Protein AF-A0A9E3Q8F7-F1 (afdb_monomer_lite)

Sequence (164 aa):
MNNEEDLEINLEPVEIHPEMYSSNLFGEAQPTGKHSVSEELLTPSVGEVGAPFNIWAFTDAIGARKKRDAWVLYHKALASGMAAEEVFYKFVWQVKTMLIASKTHSAEEAEMKSYPYSKAKGFLKNFKATELEKLSEALVIGYHKARRGHGEVETLVEKMLLKL

Foldseek 3Di:
DDDDPPPPPPDDPPDDDPVPDPDDPPRDDDDDDDDDDDDPDPDPCPDPPDDQQDLVQLLLCVLQLVLVSNLVSLVVCVVSVDDLVVSLVSNLVSLVLLLLLVVDDACVRSVHDRPSSVSSVVSCVVDDNVGSVVLNVLSVVLVVCCVVVVDHSNVSSNVSSNVD

Structure (mmCIF, N/CA/C/O backbone):
data_AF-A0A9E3Q8F7-F1
#
_entry.id   AF-A0A9E3Q8F7-F1
#
loop_
_atom_site.group_PDB
_atom_site.id
_atom_site.type_symbol
_atom_site.label_atom_id
_atom_site.label_alt_id
_atom_site.label_comp_id
_atom_site.label_asym_id
_atom_site.label_entity_id
_atom_site.label_seq_id
_atom_site.pdbx_PDB_ins_code
_atom_site.Cartn_x
_atom_site.Cartn_y
_atom_site.Cartn_z
_atom_site.occupancy
_atom_site.B_iso_or_equiv
_atom_site.auth_seq_id
_atom_site.auth_comp_id
_atom_site.auth_asym_id
_atom_site.auth_atom_id
_atom_site.pdbx_PDB_model_num
ATOM 1 N N . MET A 1 1 ? -72.661 18.229 -13.832 1.00 37.06 1 MET A N 1
ATOM 2 C CA . MET A 1 1 ? -72.575 19.350 -14.786 1.00 37.06 1 MET A CA 1
ATOM 3 C C . MET A 1 1 ? -71.171 19.885 -14.692 1.00 37.06 1 MET A C 1
ATOM 5 O O . MET A 1 1 ? -70.737 20.257 -13.613 1.00 37.06 1 MET A O 1
ATOM 9 N N . ASN A 1 2 ? -70.489 19.724 -15.815 1.00 32.66 2 ASN A N 1
ATOM 10 C CA . ASN A 1 2 ? -69.097 20.011 -16.109 1.00 32.66 2 ASN A CA 1
ATOM 11 C C . ASN A 1 2 ? -68.702 21.438 -15.705 1.00 32.66 2 ASN A C 1
ATOM 13 O O . ASN A 1 2 ? -69.508 22.356 -15.851 1.00 32.66 2 ASN A O 1
ATOM 17 N N . ASN A 1 3 ? -67.463 21.635 -15.274 1.00 39.38 3 ASN A N 1
ATOM 18 C CA . ASN A 1 3 ? -66.443 22.142 -16.190 1.00 39.38 3 ASN A CA 1
ATOM 19 C C . ASN A 1 3 ? -65.101 22.189 -15.464 1.00 39.38 3 ASN A C 1
ATOM 21 O O . ASN A 1 3 ? -64.913 22.933 -14.505 1.00 39.38 3 ASN A O 1
ATOM 25 N N . GLU A 1 4 ? -64.205 21.333 -15.941 1.00 39.62 4 GLU A N 1
ATOM 26 C CA . GLU A 1 4 ? -62.765 21.499 -15.842 1.00 39.62 4 GLU A CA 1
ATOM 27 C C . GLU A 1 4 ? -62.431 22.829 -16.540 1.00 39.62 4 GLU A C 1
ATOM 29 O O . GLU A 1 4 ? -62.795 23.041 -17.696 1.00 39.62 4 GLU A O 1
ATOM 34 N N . GLU A 1 5 ? -61.852 23.776 -15.802 1.00 47.31 5 GLU A N 1
ATOM 35 C CA . GLU A 1 5 ? -61.304 25.003 -16.379 1.00 47.31 5 GLU A CA 1
ATOM 36 C C . GLU A 1 5 ? -59.971 24.658 -17.044 1.00 47.31 5 GLU A C 1
ATOM 38 O O . GLU A 1 5 ? -58.913 24.636 -16.409 1.00 47.31 5 GLU A O 1
ATOM 43 N N . ASP A 1 6 ? -60.051 24.366 -18.339 1.00 43.12 6 ASP A N 1
ATOM 44 C CA . ASP A 1 6 ? -58.916 24.347 -19.249 1.00 43.12 6 ASP A CA 1
ATOM 45 C C . ASP A 1 6 ? -58.338 25.767 -19.360 1.00 43.12 6 ASP A C 1
ATOM 47 O O . ASP A 1 6 ? -58.872 26.645 -20.039 1.00 43.12 6 ASP A O 1
ATOM 51 N N . LEU A 1 7 ? -57.222 26.000 -18.668 1.00 41.84 7 LEU A N 1
ATOM 52 C CA . LEU A 1 7 ? -56.341 27.137 -18.916 1.00 41.84 7 LEU A CA 1
ATOM 53 C C . LEU A 1 7 ? -55.669 26.936 -20.281 1.00 41.84 7 LEU A C 1
ATOM 55 O O . LEU A 1 7 ? -54.673 26.220 -20.397 1.00 41.84 7 LEU A O 1
ATOM 59 N N . GLU A 1 8 ? -56.217 27.581 -21.311 1.00 41.00 8 GLU A N 1
ATOM 60 C CA . GLU A 1 8 ? -55.572 27.759 -22.614 1.00 41.00 8 GLU A CA 1
ATOM 61 C C . GLU A 1 8 ? -54.224 28.473 -22.429 1.00 41.00 8 GLU A C 1
ATOM 63 O O . GLU A 1 8 ? -54.141 29.691 -22.258 1.00 41.00 8 GLU A O 1
ATOM 68 N N . ILE A 1 9 ? -53.134 27.704 -22.459 1.00 43.41 9 ILE A N 1
ATOM 69 C CA . ILE A 1 9 ? -51.789 28.259 -22.580 1.00 43.41 9 ILE A CA 1
ATOM 70 C C . ILE A 1 9 ? -51.621 28.675 -24.040 1.00 43.41 9 ILE A C 1
ATOM 72 O O . ILE A 1 9 ? -51.468 27.843 -24.932 1.00 43.41 9 ILE A O 1
ATOM 76 N N . ASN A 1 10 ? -51.672 29.983 -24.262 1.00 40.19 10 ASN A N 1
ATOM 77 C CA . ASN A 1 10 ? -51.378 30.630 -25.530 1.00 40.19 10 ASN A CA 1
ATOM 78 C C . ASN A 1 10 ? -49.908 30.355 -25.902 1.00 40.19 10 ASN A C 1
ATOM 80 O O . ASN A 1 10 ? -48.993 30.988 -25.375 1.00 40.19 10 ASN A O 1
ATOM 84 N N . LEU A 1 11 ? -49.669 29.346 -26.743 1.00 44.25 11 LEU A N 1
ATOM 85 C CA . LEU A 1 11 ? -48.341 29.030 -27.261 1.00 44.25 11 LEU A CA 1
ATOM 86 C C . LEU A 1 11 ? -48.024 30.004 -28.396 1.00 44.25 11 LEU A C 1
ATOM 88 O O . LEU A 1 11 ? -48.417 29.787 -29.541 1.00 44.25 11 LEU A O 1
ATOM 92 N N . GLU A 1 12 ? -47.297 31.075 -28.086 1.00 45.34 12 GLU A N 1
ATOM 93 C CA . GLU A 1 12 ? -46.583 31.809 -29.129 1.00 45.34 12 GLU A CA 1
ATOM 94 C C . GLU A 1 12 ? -45.629 30.838 -29.855 1.00 45.34 12 GLU A C 1
ATOM 96 O O . GLU A 1 12 ? -44.995 29.996 -29.204 1.00 45.34 12 GLU A O 1
ATOM 101 N N . PRO A 1 13 ? -45.531 30.889 -31.195 1.00 41.41 13 PRO A N 1
ATOM 102 C CA . PRO A 1 13 ? -44.648 29.998 -31.928 1.00 41.41 13 PRO A CA 1
ATOM 103 C C . PRO A 1 13 ? -43.201 30.319 -31.551 1.00 41.41 13 PRO A C 1
ATOM 105 O O . PRO A 1 13 ? -42.697 31.404 -31.825 1.00 41.41 13 PRO A O 1
ATOM 108 N N . VAL A 1 14 ? -42.529 29.364 -30.908 1.00 50.41 14 VAL A N 1
ATOM 109 C CA . VAL A 1 14 ? -41.103 29.466 -30.592 1.00 50.41 14 VAL A CA 1
ATOM 110 C C . VAL A 1 14 ? -40.333 29.490 -31.911 1.00 50.41 14 VAL A C 1
ATOM 112 O O . VAL A 1 14 ? -40.247 28.475 -32.604 1.00 50.41 14 VAL A O 1
ATOM 115 N N . GLU A 1 15 ? -39.781 30.646 -32.271 1.00 44.72 15 GLU A N 1
ATOM 116 C CA . GLU A 1 15 ? -38.868 30.763 -33.404 1.00 44.72 15 GLU A CA 1
ATOM 117 C C . GLU A 1 15 ? -37.593 29.964 -33.102 1.00 44.72 15 GLU A C 1
ATOM 119 O O . GLU A 1 15 ? -36.817 30.272 -32.196 1.00 44.72 15 GLU A O 1
ATOM 124 N N . ILE A 1 16 ? -37.401 28.873 -33.843 1.00 46.81 16 ILE A N 1
ATOM 125 C CA . ILE A 1 16 ? -36.258 27.980 -33.680 1.00 46.81 16 ILE A CA 1
ATOM 126 C C . ILE A 1 16 ? -35.042 28.662 -34.314 1.00 46.81 16 ILE A C 1
ATOM 128 O O . ILE A 1 16 ? -34.915 28.710 -35.538 1.00 46.81 16 ILE A O 1
ATOM 132 N N . HIS A 1 17 ? -34.142 29.192 -33.486 1.00 45.12 17 HIS A N 1
ATOM 133 C CA . HIS A 1 17 ? -32.878 29.749 -33.963 1.00 45.12 17 HIS A CA 1
ATOM 134 C C . HIS A 1 17 ? -32.015 28.654 -34.634 1.00 45.12 17 HIS A C 1
ATOM 136 O O . HIS A 1 17 ? -31.898 27.554 -34.083 1.00 45.12 17 HIS A O 1
ATOM 142 N N . PRO A 1 18 ? -31.348 28.934 -35.776 1.00 43.56 18 PRO A N 1
ATOM 143 C CA . PRO A 1 18 ? -30.584 27.938 -36.547 1.00 43.56 18 PRO A CA 1
ATOM 144 C C . PRO A 1 18 ? -29.384 27.333 -35.804 1.00 43.56 18 PRO A C 1
ATOM 146 O O . PRO A 1 18 ? -28.778 26.373 -36.270 1.00 43.56 18 PRO A O 1
ATOM 149 N N . GLU A 1 19 ? -29.029 27.894 -34.651 1.00 44.81 19 GLU A N 1
ATOM 150 C CA . GLU A 1 19 ? -27.827 27.559 -33.885 1.00 44.81 19 GLU A CA 1
ATOM 151 C C . GLU A 1 19 ? -28.032 26.350 -32.952 1.00 44.81 19 GLU A C 1
ATOM 153 O O . GLU A 1 19 ? -27.109 25.918 -32.267 1.00 44.81 19 GLU A O 1
ATOM 158 N N . MET A 1 20 ? -29.232 25.760 -32.966 1.00 37.22 20 MET A N 1
ATOM 159 C CA . MET A 1 20 ? -29.614 24.582 -32.174 1.00 37.22 20 MET A CA 1
ATOM 160 C C . MET A 1 20 ? -29.526 23.258 -32.960 1.00 37.22 20 MET A C 1
ATOM 162 O O . MET A 1 20 ? -30.125 22.260 -32.564 1.00 37.22 20 MET A O 1
ATOM 166 N N . TYR A 1 21 ? -28.765 23.226 -34.059 1.00 43.00 21 TYR A N 1
ATOM 167 C CA . TYR A 1 21 ? -28.380 21.997 -34.757 1.00 43.00 21 TYR A CA 1
ATOM 168 C C . TYR A 1 21 ? -26.885 21.729 -34.558 1.00 43.00 21 TYR A C 1
ATOM 170 O O . TYR A 1 21 ? -26.045 22.294 -35.254 1.00 43.00 21 TYR A O 1
ATOM 178 N N . SER A 1 22 ? -26.533 20.807 -33.661 1.00 43.75 22 SER A N 1
ATOM 179 C CA . SER A 1 22 ? -25.284 20.063 -33.830 1.00 43.75 22 SER A CA 1
ATOM 180 C C . SER A 1 22 ? -25.589 18.862 -34.720 1.00 43.75 22 SER A C 1
ATOM 182 O O . SER A 1 22 ? -26.248 17.915 -34.292 1.00 43.75 22 SER A O 1
ATOM 184 N N . SER A 1 23 ? -25.153 18.917 -35.972 1.00 41.59 23 SER A N 1
ATOM 185 C CA . SER A 1 23 ? -25.263 17.794 -36.897 1.00 41.59 23 SER A CA 1
ATOM 186 C C . SER A 1 23 ? -24.484 16.591 -36.375 1.00 41.59 23 SER A C 1
ATOM 188 O O . SER A 1 23 ? -23.286 16.678 -36.103 1.00 41.59 23 SER A O 1
ATOM 190 N N . ASN A 1 24 ? -25.139 15.437 -36.305 1.00 50.09 24 ASN A N 1
ATOM 191 C CA . ASN A 1 24 ? -24.433 14.165 -36.220 1.00 50.09 24 ASN A CA 1
ATOM 192 C C . ASN A 1 24 ? -23.674 13.954 -37.547 1.00 50.09 24 ASN A C 1
ATOM 194 O O . ASN A 1 24 ? -24.115 14.443 -38.589 1.00 50.09 24 ASN A O 1
ATOM 198 N N . LEU A 1 25 ? -22.558 13.212 -37.530 1.00 47.00 25 LEU A N 1
ATOM 199 C CA . LEU A 1 25 ? -21.595 13.066 -38.644 1.00 47.00 25 LEU A CA 1
ATOM 200 C C . LEU A 1 25 ? -22.189 12.579 -39.996 1.00 47.00 25 LEU A C 1
ATOM 202 O O . LEU A 1 25 ? -21.479 12.566 -40.995 1.00 47.00 25 LEU A O 1
ATOM 206 N N . PHE A 1 26 ? -23.472 12.198 -40.040 1.00 45.25 26 PHE A N 1
ATOM 207 C CA . PHE A 1 26 ? -24.185 11.707 -41.227 1.00 45.25 26 PHE A CA 1
ATOM 208 C C . PHE A 1 26 ? -25.482 12.467 -41.571 1.00 45.25 26 PHE A C 1
ATOM 210 O O . PHE A 1 26 ? -26.258 11.996 -42.391 1.00 45.25 26 PHE A O 1
ATOM 217 N N . GLY A 1 27 ? -25.713 13.661 -41.012 1.00 49.69 27 GLY A N 1
ATOM 218 C CA . GLY A 1 27 ? -26.636 14.636 -41.618 1.00 49.69 27 GLY A CA 1
ATOM 219 C C . GLY A 1 27 ? -28.142 14.329 -41.592 1.00 49.69 27 GLY A C 1
ATOM 220 O O . GLY A 1 27 ? -28.875 14.954 -42.351 1.00 49.69 27 GLY A O 1
ATOM 221 N N . GLU A 1 28 ? -28.632 13.445 -40.719 1.00 38.22 28 GLU A N 1
ATOM 222 C CA . GLU A 1 28 ? -30.074 13.201 -40.553 1.00 38.22 28 GLU A CA 1
ATOM 223 C C . GLU A 1 28 ? -30.548 13.543 -39.132 1.00 38.22 28 GLU A C 1
ATOM 225 O O . GLU A 1 28 ? -29.972 13.098 -38.136 1.00 38.22 28 GLU A O 1
ATOM 230 N N . ALA A 1 29 ? -31.607 14.353 -39.041 1.00 38.84 29 ALA A N 1
ATOM 231 C CA . ALA A 1 29 ? -32.248 14.737 -37.788 1.00 38.84 29 ALA A CA 1
ATOM 232 C C . ALA A 1 29 ? -33.209 13.631 -37.317 1.00 38.84 29 ALA A C 1
ATOM 234 O O . ALA A 1 29 ? -34.102 13.225 -38.057 1.00 38.84 29 ALA A O 1
ATOM 235 N N . GLN A 1 30 ? -33.054 13.162 -36.077 1.00 45.91 30 GLN A N 1
ATOM 236 C CA . GLN A 1 30 ? -33.982 12.225 -35.432 1.00 45.91 30 GLN A CA 1
ATOM 237 C C . GLN A 1 30 ? -34.667 12.921 -34.243 1.00 45.91 30 GLN A C 1
ATOM 239 O O . GLN A 1 30 ? -33.966 13.454 -33.379 1.00 45.91 30 GLN A O 1
ATOM 244 N N . PRO A 1 31 ? -36.010 12.919 -34.156 1.00 38.25 31 PRO A N 1
ATOM 245 C CA . PRO A 1 31 ? -36.728 13.463 -33.012 1.00 38.25 31 PRO A CA 1
ATOM 246 C C . PRO A 1 31 ? -36.833 12.393 -31.919 1.00 38.25 31 PRO A C 1
ATOM 248 O O . PRO A 1 31 ? -37.548 11.405 -32.078 1.00 38.25 31 PRO A O 1
ATOM 251 N N . THR A 1 32 ? -36.156 12.561 -30.785 1.00 39.38 32 THR A N 1
ATOM 252 C CA . THR A 1 32 ? -36.318 11.632 -29.656 1.00 39.38 32 THR A CA 1
ATOM 253 C C . THR A 1 32 ? -37.423 12.106 -28.715 1.00 39.38 32 THR A C 1
ATOM 255 O O . THR A 1 32 ? -37.211 12.799 -27.722 1.00 39.38 32 THR A O 1
ATOM 258 N N . GLY A 1 33 ? -38.648 11.692 -29.048 1.00 35.75 33 GLY A N 1
ATOM 259 C CA . GLY A 1 33 ? -39.744 11.570 -28.091 1.00 35.75 33 GLY A CA 1
ATOM 260 C C . GLY A 1 33 ? -39.474 10.443 -27.085 1.00 35.75 33 GLY A C 1
ATOM 261 O O . GLY A 1 33 ? -38.833 9.440 -27.396 1.00 35.75 33 GLY A O 1
ATOM 262 N N . LYS A 1 34 ? -39.958 10.624 -25.855 1.00 39.59 34 LYS A N 1
ATOM 263 C CA . LYS A 1 34 ? -39.863 9.662 -24.749 1.00 39.59 34 LYS A CA 1
ATOM 264 C C . LYS A 1 34 ? -40.661 8.390 -25.065 1.00 39.59 34 LYS A C 1
ATOM 266 O O . LYS A 1 34 ? -41.870 8.484 -25.216 1.00 39.59 34 LYS A O 1
ATOM 271 N N . HIS A 1 35 ? -40.026 7.218 -25.028 1.00 34.19 35 HIS A N 1
ATOM 272 C CA . HIS A 1 35 ? -40.673 5.964 -24.630 1.00 34.19 35 HIS A CA 1
ATOM 273 C C . HIS A 1 35 ? -39.666 5.012 -23.975 1.00 34.19 35 HIS A C 1
ATOM 275 O O . HIS A 1 35 ? -38.556 4.798 -24.450 1.00 34.19 35 HIS A O 1
ATOM 281 N N . SER A 1 36 ? -40.099 4.481 -22.838 1.00 39.12 36 SER A N 1
ATOM 282 C CA . SER A 1 36 ? -39.480 3.461 -22.003 1.00 39.12 36 SER A CA 1
ATOM 283 C C . SER A 1 36 ? -39.509 2.081 -22.662 1.00 39.12 36 SER A C 1
ATOM 285 O O . SER A 1 36 ? -40.598 1.595 -22.962 1.00 39.12 36 SER A O 1
ATOM 287 N N . VAL A 1 37 ? -38.361 1.407 -22.751 1.00 32.31 37 VAL A N 1
ATOM 288 C CA . VAL A 1 37 ? -38.278 -0.061 -22.731 1.00 32.31 37 VAL A CA 1
ATOM 289 C C . VAL A 1 37 ? -37.028 -0.448 -21.943 1.00 32.31 37 VAL A C 1
ATOM 291 O O . VAL A 1 37 ? -35.915 -0.049 -22.275 1.00 32.31 37 VAL A O 1
ATOM 294 N N . SER A 1 38 ? -37.241 -1.182 -20.856 1.00 42.94 38 SER A N 1
ATOM 295 C CA . SER A 1 38 ? -36.208 -1.864 -20.088 1.00 42.94 38 SER A CA 1
ATOM 296 C C . SER A 1 38 ? -35.759 -3.105 -20.853 1.00 42.94 38 SER A C 1
ATOM 298 O O . SER A 1 38 ? -36.526 -4.060 -20.965 1.00 42.94 38 SER A O 1
ATOM 300 N N . GLU A 1 39 ? -34.521 -3.103 -21.332 1.00 38.44 39 GLU A N 1
ATOM 301 C CA . GLU A 1 39 ? -33.844 -4.313 -21.783 1.00 38.44 39 GLU A CA 1
ATOM 302 C C . GLU A 1 39 ? -32.533 -4.425 -21.008 1.00 38.44 39 GLU A C 1
ATOM 304 O O . GLU A 1 39 ? -31.540 -3.746 -21.267 1.00 38.44 39 GLU A O 1
ATOM 309 N N . GLU A 1 40 ? -32.604 -5.231 -19.953 1.00 46.28 40 GLU A N 1
ATOM 310 C CA . GLU A 1 40 ? -31.491 -5.676 -19.132 1.00 46.28 40 GLU A CA 1
ATOM 311 C C . GLU A 1 40 ? -30.558 -6.529 -19.998 1.00 46.28 40 GLU A C 1
ATOM 313 O O . GLU A 1 40 ? -30.621 -7.756 -20.027 1.00 46.28 40 GLU A O 1
ATOM 318 N N . LEU A 1 41 ? -29.699 -5.855 -20.758 1.00 38.47 41 LEU A N 1
ATOM 319 C CA . LEU A 1 41 ? -28.593 -6.480 -21.456 1.00 38.47 41 LEU A CA 1
ATOM 320 C C . LEU A 1 41 ? -27.384 -6.444 -20.517 1.00 38.47 41 LEU A C 1
ATOM 322 O O . LEU A 1 41 ? -26.797 -5.385 -20.279 1.00 38.47 41 LEU A O 1
ATOM 326 N N . LEU A 1 42 ? -27.012 -7.611 -19.981 1.00 45.88 42 LEU A N 1
ATOM 327 C CA . LEU A 1 42 ? -25.718 -7.861 -19.341 1.00 45.88 42 LEU A CA 1
ATOM 328 C C . LEU A 1 42 ? -24.597 -7.624 -20.362 1.00 45.88 42 LEU A C 1
ATOM 330 O O . LEU A 1 42 ? -24.023 -8.550 -20.933 1.00 45.88 42 LEU A O 1
ATOM 334 N N . THR A 1 43 ? -24.279 -6.358 -20.595 1.00 35.12 43 THR A N 1
ATOM 335 C CA . THR A 1 43 ? -22.998 -5.966 -21.154 1.00 35.12 43 THR A CA 1
ATOM 336 C C . THR A 1 43 ? -21.984 -6.082 -20.017 1.00 35.12 43 THR A C 1
ATOM 338 O O . THR A 1 43 ? -22.200 -5.511 -18.942 1.00 35.12 43 THR A O 1
ATOM 341 N N . PRO A 1 44 ? -20.876 -6.831 -20.172 1.00 39.47 44 PRO A N 1
ATOM 342 C CA . PRO A 1 44 ? -19.735 -6.564 -19.318 1.00 39.47 44 PRO A CA 1
ATOM 343 C C . PRO A 1 44 ? -19.417 -5.084 -19.529 1.00 39.47 44 PRO A C 1
ATOM 345 O O . PRO A 1 44 ? -19.226 -4.664 -20.671 1.00 39.47 44 PRO A O 1
ATOM 348 N N . SER A 1 45 ? -19.419 -4.291 -18.456 1.00 43.16 45 SER A N 1
ATOM 349 C CA . SER A 1 45 ? -18.962 -2.906 -18.499 1.00 43.16 45 SER A CA 1
ATOM 350 C C . SER A 1 45 ? -17.466 -2.925 -18.802 1.00 43.16 45 SER A C 1
ATOM 352 O O . SER A 1 45 ? -16.601 -2.863 -17.927 1.00 43.16 45 SER A O 1
ATOM 354 N N . VAL A 1 46 ? -17.144 -3.104 -20.080 1.00 47.81 46 VAL A N 1
ATOM 355 C CA . VAL A 1 46 ? -15.831 -2.816 -20.624 1.00 47.81 46 VAL A CA 1
ATOM 356 C C . VAL A 1 46 ? -15.686 -1.325 -20.395 1.00 47.81 46 VAL A C 1
ATOM 358 O O . VAL A 1 46 ? -16.341 -0.526 -21.059 1.00 47.81 46 VAL A O 1
ATOM 361 N N . GLY A 1 47 ? -14.934 -0.981 -19.346 1.00 49.19 47 GLY A N 1
ATOM 362 C CA . GLY A 1 47 ? -14.648 0.399 -18.993 1.00 49.19 47 GLY A CA 1
ATOM 363 C C . GLY A 1 47 ? -14.256 1.161 -20.250 1.00 49.19 47 GLY A C 1
ATOM 364 O O . GLY A 1 47 ? -13.543 0.617 -21.095 1.00 49.19 47 GLY A O 1
ATOM 365 N N . GLU A 1 48 ? -14.794 2.372 -20.377 1.00 46.94 48 GLU A N 1
ATOM 366 C CA . GLU A 1 48 ? -14.615 3.248 -21.530 1.00 46.94 48 GLU A CA 1
ATOM 367 C C . GLU A 1 48 ? -13.175 3.163 -22.044 1.00 46.94 48 GLU A C 1
ATOM 369 O O . GLU A 1 48 ? -12.217 3.377 -21.294 1.00 46.94 48 GLU A O 1
ATOM 374 N N . VAL A 1 49 ? -13.021 2.792 -23.317 1.00 45.31 49 VAL A N 1
ATOM 375 C CA . VAL A 1 49 ? -11.723 2.708 -23.989 1.00 45.31 49 VAL A CA 1
ATOM 376 C C . VAL A 1 49 ? -11.135 4.121 -24.012 1.00 45.31 49 VAL A C 1
ATOM 378 O O . VAL A 1 49 ? -11.485 4.928 -24.865 1.00 45.31 49 VAL A O 1
ATOM 381 N N . GLY A 1 50 ? -10.300 4.436 -23.018 1.00 59.97 50 GLY A N 1
ATOM 382 C CA . GLY A 1 50 ? -9.714 5.764 -22.810 1.00 59.97 50 GLY A CA 1
ATOM 383 C C . GLY A 1 50 ? -9.867 6.350 -21.400 1.00 59.97 50 GLY A C 1
ATOM 384 O O . GLY A 1 50 ? -9.264 7.387 -21.128 1.00 59.97 50 GLY A O 1
ATOM 385 N N . ALA A 1 51 ? -10.617 5.722 -20.486 1.00 69.12 51 ALA A N 1
ATOM 386 C CA . ALA A 1 51 ? -10.734 6.231 -19.118 1.00 69.12 51 ALA A CA 1
ATOM 387 C C . ALA A 1 51 ? -9.397 6.119 -18.349 1.00 69.12 51 ALA A C 1
ATOM 389 O O . ALA A 1 51 ? -8.729 5.080 -18.421 1.00 69.12 51 ALA A O 1
ATOM 390 N N . PRO A 1 52 ? -9.001 7.155 -17.581 1.00 80.06 52 PRO A N 1
ATOM 391 C CA . PRO A 1 52 ? -7.776 7.121 -16.788 1.00 80.06 52 PRO A CA 1
ATOM 392 C C . PRO A 1 52 ? -7.825 5.983 -15.759 1.00 80.06 52 PRO A C 1
ATOM 394 O O . PRO A 1 52 ? -8.863 5.717 -15.147 1.00 80.06 52 PRO A O 1
ATOM 397 N N . PHE A 1 53 ? -6.692 5.304 -15.550 1.00 91.19 53 PHE A N 1
ATOM 398 C CA . PHE A 1 53 ? -6.606 4.184 -14.614 1.00 91.19 53 PHE A CA 1
ATOM 399 C C . PHE A 1 53 ? -7.019 4.604 -13.194 1.00 91.19 53 PHE A C 1
AT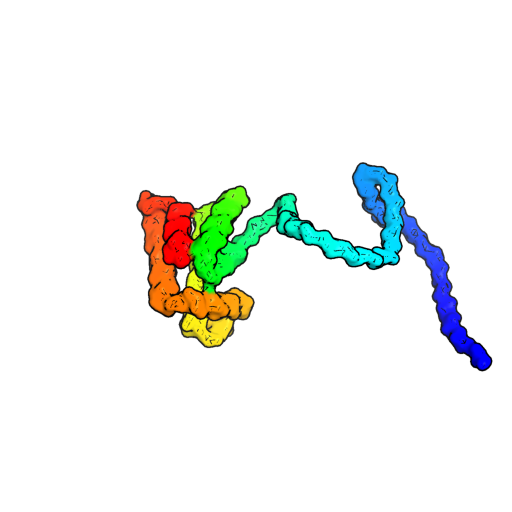OM 401 O O . PHE A 1 53 ? -6.488 5.552 -12.613 1.00 91.19 53 PHE A O 1
ATOM 408 N N . ASN A 1 54 ? -7.953 3.859 -12.596 1.00 94.31 54 ASN A N 1
ATOM 409 C CA . ASN A 1 54 ? -8.405 4.118 -11.234 1.00 94.31 54 ASN A CA 1
ATOM 410 C C . ASN A 1 54 ? -7.402 3.582 -10.198 1.00 94.31 54 ASN A C 1
ATOM 412 O O . ASN A 1 54 ? -7.522 2.458 -9.701 1.00 94.31 54 ASN A O 1
ATOM 416 N N . ILE A 1 55 ? -6.456 4.431 -9.807 1.00 95.62 55 ILE A N 1
ATOM 417 C CA . ILE A 1 55 ? -5.452 4.130 -8.778 1.00 95.62 55 ILE A CA 1
ATOM 418 C C . ILE A 1 55 ? -6.043 3.818 -7.392 1.00 95.62 55 ILE A C 1
ATOM 420 O O . ILE A 1 55 ? -5.411 3.140 -6.583 1.00 95.62 55 ILE A O 1
ATOM 424 N N . TRP A 1 56 ? -7.270 4.250 -7.100 1.00 95.69 56 TRP A N 1
ATOM 425 C CA . TRP A 1 56 ? -7.911 3.976 -5.811 1.00 95.69 56 TRP A CA 1
ATOM 426 C C . TRP A 1 56 ? -8.365 2.521 -5.684 1.00 95.69 56 TRP A C 1
ATOM 428 O O . TRP A 1 56 ? -8.382 1.973 -4.582 1.00 95.69 56 TRP A O 1
ATOM 438 N N . ALA A 1 57 ? -8.656 1.854 -6.807 1.00 97.50 57 ALA A N 1
ATOM 439 C CA . ALA A 1 57 ? -8.938 0.421 -6.802 1.00 97.50 57 ALA A CA 1
ATOM 440 C C . ALA A 1 57 ? -7.731 -0.379 -6.282 1.00 97.50 57 ALA A C 1
ATOM 442 O O . ALA A 1 57 ? -7.898 -1.356 -5.552 1.00 97.50 57 ALA A O 1
ATOM 443 N N . PHE A 1 58 ? -6.508 0.060 -6.608 1.00 98.00 58 PHE A N 1
ATOM 444 C CA . PHE A 1 58 ? -5.274 -0.549 -6.108 1.00 98.00 58 PHE A CA 1
ATOM 445 C C . PHE A 1 58 ? -5.138 -0.398 -4.586 1.00 98.00 58 PHE A C 1
ATOM 447 O O . PHE A 1 58 ? -4.900 -1.386 -3.887 1.00 98.00 58 PHE A O 1
ATOM 454 N N . THR A 1 59 ? -5.357 0.807 -4.046 1.00 97.44 59 THR A N 1
ATOM 455 C CA . THR A 1 59 ? -5.301 1.037 -2.591 1.00 97.44 59 THR A CA 1
ATOM 456 C C . THR A 1 59 ? -6.389 0.266 -1.842 1.00 97.44 59 THR A C 1
ATOM 458 O O . THR A 1 59 ? -6.139 -0.267 -0.758 1.00 97.44 59 THR A O 1
ATOM 461 N N . ASP A 1 60 ? -7.573 0.133 -2.440 1.00 98.00 60 ASP A N 1
ATOM 462 C CA . ASP A 1 60 ? -8.671 -0.651 -1.874 1.00 98.00 60 ASP A CA 1
ATOM 463 C C . ASP A 1 60 ? -8.345 -2.144 -1.838 1.00 98.00 60 ASP A C 1
ATOM 465 O O . ASP A 1 60 ? -8.607 -2.806 -0.833 1.00 98.00 60 ASP A O 1
ATOM 469 N N . ALA A 1 61 ? -7.733 -2.681 -2.897 1.00 98.19 61 ALA A N 1
ATOM 470 C CA . ALA A 1 61 ? -7.307 -4.076 -2.940 1.00 98.19 61 ALA A CA 1
ATOM 471 C C . ALA A 1 61 ? -6.253 -4.390 -1.863 1.00 98.19 61 ALA A C 1
ATOM 473 O O . ALA A 1 61 ? -6.322 -5.453 -1.238 1.00 98.19 61 ALA A O 1
ATOM 474 N N . ILE A 1 62 ? -5.335 -3.453 -1.590 1.00 98.06 62 ILE A N 1
ATOM 475 C CA . ILE A 1 62 ? -4.373 -3.552 -0.480 1.00 98.06 62 ILE A CA 1
ATOM 476 C C . ILE A 1 62 ? -5.106 -3.601 0.866 1.00 98.06 62 ILE A C 1
ATOM 478 O O . ILE A 1 62 ? -4.901 -4.537 1.640 1.00 98.06 62 ILE A O 1
ATOM 482 N N . GLY A 1 63 ? -5.987 -2.635 1.143 1.00 97.56 63 GLY A N 1
ATOM 483 C CA . GLY A 1 63 ? -6.744 -2.588 2.401 1.00 97.56 63 GLY A CA 1
ATOM 484 C C . GLY A 1 63 ? -7.668 -3.798 2.596 1.00 97.56 63 GLY A C 1
ATOM 485 O O . GLY A 1 63 ? -7.870 -4.280 3.713 1.00 97.56 63 GLY A O 1
ATOM 486 N N . ALA A 1 64 ? -8.188 -4.356 1.507 1.00 97.88 64 ALA A N 1
ATOM 487 C CA . ALA A 1 64 ? -8.990 -5.574 1.517 1.00 97.88 64 ALA A CA 1
ATOM 488 C C . ALA A 1 64 ? -8.157 -6.872 1.586 1.00 97.88 64 ALA A C 1
ATOM 490 O O . ALA A 1 64 ? -8.746 -7.952 1.608 1.00 97.88 64 ALA A O 1
ATOM 491 N N . ARG A 1 65 ? -6.816 -6.789 1.588 1.00 96.56 65 ARG A N 1
ATOM 492 C CA . ARG A 1 65 ? -5.869 -7.925 1.492 1.00 96.56 65 ARG A CA 1
ATOM 493 C C . ARG A 1 65 ? -6.134 -8.873 0.332 1.00 96.56 65 ARG A C 1
ATOM 495 O O . ARG A 1 65 ? -5.888 -10.077 0.398 1.00 96.56 65 ARG A O 1
ATOM 502 N N . LYS A 1 66 ? -6.586 -8.323 -0.788 1.00 97.69 66 LYS A N 1
ATOM 503 C CA . LYS A 1 66 ? -6.751 -9.079 -2.025 1.00 97.69 66 LYS A CA 1
ATOM 504 C C . LYS A 1 66 ? -5.446 -9.043 -2.811 1.00 97.69 66 LYS A C 1
ATOM 506 O O . LYS A 1 66 ? -5.330 -8.314 -3.790 1.00 97.69 66 LYS A O 1
ATOM 511 N N . LYS A 1 67 ? -4.449 -9.829 -2.381 1.00 96.31 67 LYS A N 1
ATOM 512 C CA . LYS A 1 67 ? -3.085 -9.806 -2.954 1.00 96.31 67 LYS A CA 1
ATOM 513 C C . LYS A 1 67 ? -3.057 -9.951 -4.480 1.00 96.31 67 LYS A C 1
ATOM 515 O O . LYS A 1 67 ? -2.338 -9.225 -5.156 1.00 96.31 67 LYS A O 1
ATOM 520 N N . ARG A 1 68 ? -3.879 -10.860 -5.024 1.00 97.44 68 ARG A N 1
ATOM 521 C CA . ARG A 1 68 ? -3.979 -11.106 -6.470 1.00 97.44 68 ARG A CA 1
ATOM 522 C C . ARG A 1 68 ? -4.521 -9.874 -7.184 1.00 97.44 68 ARG A C 1
ATOM 524 O O . ARG A 1 68 ? -3.938 -9.445 -8.170 1.00 97.44 68 ARG A O 1
ATOM 531 N N . ASP A 1 69 ? -5.601 -9.301 -6.664 1.00 97.81 69 ASP A N 1
ATOM 532 C CA . ASP A 1 69 ? -6.233 -8.123 -7.254 1.00 97.81 69 ASP A CA 1
ATOM 533 C C . ASP A 1 69 ? -5.288 -6.922 -7.192 1.00 97.81 69 ASP A C 1
ATOM 535 O O . ASP A 1 69 ? -5.119 -6.229 -8.189 1.00 97.81 69 ASP A O 1
ATOM 539 N N . ALA A 1 70 ? -4.606 -6.722 -6.061 1.00 98.19 70 ALA A N 1
ATOM 540 C CA . ALA A 1 70 ? -3.626 -5.654 -5.897 1.00 98.19 70 ALA A CA 1
ATOM 541 C C . ALA A 1 70 ? -2.450 -5.801 -6.878 1.00 98.19 70 ALA A C 1
ATOM 543 O O . ALA A 1 70 ? -2.044 -4.815 -7.484 1.00 98.19 70 ALA A O 1
ATOM 544 N N . TRP A 1 71 ? -1.947 -7.022 -7.092 1.00 98.31 71 TRP A N 1
ATOM 545 C CA . TRP A 1 71 ? -0.892 -7.303 -8.073 1.00 98.31 71 TRP A CA 1
ATOM 546 C C . TRP A 1 71 ? -1.353 -7.047 -9.516 1.00 98.31 71 TRP A C 1
ATOM 548 O O . TRP A 1 71 ? -0.651 -6.396 -10.284 1.00 98.31 71 TRP A O 1
ATOM 558 N N . VAL A 1 72 ? -2.562 -7.486 -9.884 1.00 97.88 72 VAL A N 1
ATOM 559 C CA . VAL A 1 72 ? -3.125 -7.220 -11.221 1.00 97.88 72 VAL A CA 1
ATOM 560 C C . VAL A 1 72 ? -3.333 -5.720 -11.438 1.00 97.88 72 VAL A C 1
ATOM 562 O O . VAL A 1 72 ? -3.022 -5.202 -12.507 1.00 97.88 72 VAL A O 1
ATOM 565 N N . LEU A 1 73 ? -3.853 -5.010 -10.436 1.00 98.25 73 LEU A N 1
ATOM 566 C CA . LEU A 1 73 ? -4.065 -3.564 -10.500 1.00 98.25 73 LEU A CA 1
ATOM 567 C C . LEU A 1 73 ? -2.745 -2.797 -10.565 1.00 98.25 73 LEU A C 1
ATOM 569 O O . LEU A 1 73 ? -2.670 -1.802 -11.276 1.00 98.25 73 LEU A O 1
ATOM 573 N N . TYR A 1 74 ? -1.703 -3.280 -9.892 1.00 98.31 74 TYR A N 1
ATOM 574 C CA . TYR A 1 74 ? -0.362 -2.724 -10.000 1.00 98.31 74 TYR A CA 1
ATOM 575 C C . TYR A 1 74 ? 0.161 -2.779 -11.441 1.00 98.31 74 TYR A C 1
ATOM 577 O O . TYR A 1 74 ? 0.515 -1.748 -12.005 1.00 98.31 74 TYR A O 1
ATOM 585 N N . HIS A 1 75 ? 0.103 -3.951 -12.078 1.00 98.00 75 HIS A N 1
ATOM 586 C CA . HIS A 1 75 ? 0.521 -4.106 -13.476 1.00 98.00 75 HIS A CA 1
ATOM 587 C C . HIS A 1 75 ? -0.338 -3.296 -14.449 1.00 98.00 75 HIS A C 1
ATOM 589 O O . HIS A 1 75 ? 0.185 -2.721 -15.399 1.00 98.00 75 HIS A O 1
ATOM 595 N N . LYS A 1 76 ? -1.647 -3.172 -14.195 1.00 97.31 76 LYS A N 1
ATOM 596 C CA . LYS A 1 76 ? -2.517 -2.278 -14.978 1.00 97.31 76 LYS A CA 1
ATOM 597 C C . LYS A 1 76 ? -2.119 -0.805 -14.838 1.00 97.31 76 LYS A C 1
ATOM 599 O O . LYS A 1 76 ? -2.164 -0.084 -15.830 1.00 97.31 76 LYS A O 1
ATOM 604 N N . ALA A 1 77 ? -1.706 -0.370 -13.646 1.00 97.06 77 ALA A N 1
ATOM 605 C CA . ALA A 1 77 ? -1.216 0.988 -13.419 1.00 97.06 77 ALA A CA 1
ATOM 606 C C . ALA A 1 77 ? 0.055 1.261 -14.239 1.00 97.06 77 ALA A C 1
ATOM 608 O O . ALA A 1 77 ? 0.121 2.256 -14.961 1.00 97.06 77 ALA A O 1
ATOM 609 N N . LEU A 1 78 ? 1.022 0.337 -14.207 1.00 96.81 78 LEU A N 1
ATOM 610 C CA . LEU A 1 78 ? 2.244 0.437 -15.013 1.00 96.81 78 LEU A CA 1
ATOM 611 C C . LEU A 1 78 ? 1.930 0.445 -16.515 1.00 96.81 78 LEU A C 1
ATOM 613 O O . LEU A 1 78 ? 2.443 1.283 -17.251 1.00 96.81 78 LEU A O 1
ATOM 617 N N . ALA A 1 79 ? 1.025 -0.430 -16.966 1.00 96.12 79 ALA A N 1
ATOM 618 C CA . ALA A 1 79 ? 0.592 -0.492 -18.362 1.00 96.12 79 ALA A CA 1
ATOM 619 C C . ALA A 1 79 ? -0.130 0.784 -18.831 1.00 96.12 79 ALA A C 1
ATOM 621 O O . ALA A 1 79 ? -0.104 1.096 -20.018 1.00 96.12 79 ALA A O 1
ATOM 622 N N . SER A 1 80 ? -0.740 1.547 -17.916 1.00 95.44 80 SER A N 1
ATOM 623 C CA . SER A 1 80 ? -1.286 2.880 -18.217 1.00 95.44 80 SER A CA 1
ATOM 624 C C . SER A 1 80 ? -0.235 3.997 -18.267 1.00 95.44 80 SER A C 1
ATOM 626 O O . SER A 1 80 ? -0.590 5.154 -18.477 1.00 95.44 80 SER A O 1
ATOM 628 N N . GLY A 1 81 ? 1.048 3.672 -18.081 1.00 95.00 81 GLY A N 1
ATOM 629 C CA . GLY A 1 81 ? 2.160 4.622 -18.122 1.00 95.00 81 GLY A CA 1
ATOM 630 C C . GLY A 1 81 ? 2.486 5.289 -16.784 1.00 95.00 81 GLY A C 1
ATOM 631 O O . GLY A 1 81 ? 3.321 6.192 -16.754 1.00 95.00 81 GLY A O 1
ATOM 632 N N . MET A 1 82 ? 1.868 4.866 -15.674 1.00 96.69 82 MET A N 1
ATOM 633 C CA . MET A 1 82 ? 2.250 5.373 -14.355 1.00 96.69 82 MET A CA 1
ATOM 634 C C . MET A 1 82 ? 3.635 4.858 -13.960 1.00 96.69 82 MET A C 1
ATOM 636 O O . MET A 1 82 ? 3.935 3.673 -14.107 1.00 96.69 82 MET A O 1
ATOM 640 N N . ALA A 1 83 ? 4.452 5.728 -13.367 1.00 97.06 83 ALA A N 1
ATOM 641 C CA . ALA A 1 83 ? 5.731 5.319 -12.801 1.00 97.06 83 ALA A CA 1
ATOM 642 C C . ALA A 1 83 ? 5.529 4.415 -11.572 1.00 97.06 83 ALA A C 1
ATOM 644 O O . ALA A 1 83 ? 4.633 4.644 -10.750 1.00 97.06 83 ALA A O 1
ATOM 645 N N . ALA A 1 84 ? 6.406 3.424 -11.391 1.00 97.25 84 ALA A N 1
ATOM 646 C CA . ALA A 1 84 ? 6.366 2.531 -10.233 1.00 97.25 84 ALA A CA 1
ATOM 647 C C . ALA A 1 84 ? 6.444 3.304 -8.904 1.00 97.25 84 ALA A C 1
ATOM 649 O O . ALA A 1 84 ? 5.739 2.965 -7.952 1.00 97.25 84 ALA A O 1
ATOM 650 N N . GLU A 1 85 ? 7.236 4.375 -8.853 1.00 97.50 85 GLU A N 1
ATOM 651 C CA . GLU A 1 85 ? 7.345 5.296 -7.721 1.00 97.50 85 GLU A CA 1
ATOM 652 C C . GLU A 1 85 ? 6.014 5.962 -7.379 1.00 97.50 85 GLU A C 1
ATOM 654 O O . GLU A 1 85 ? 5.670 6.084 -6.202 1.00 97.50 85 GLU A O 1
ATOM 659 N N . GLU A 1 86 ? 5.241 6.373 -8.383 1.00 97.56 86 GLU A N 1
ATOM 660 C CA . GLU A 1 86 ? 3.937 6.989 -8.152 1.00 97.56 86 GLU A CA 1
ATOM 661 C C . GLU A 1 86 ? 2.989 5.993 -7.477 1.00 97.56 86 GLU A C 1
ATOM 663 O O . GLU A 1 86 ? 2.373 6.304 -6.451 1.00 97.56 86 GLU A O 1
ATOM 668 N N . VAL A 1 87 ? 2.928 4.763 -7.996 1.00 98.06 87 VAL A N 1
ATOM 669 C CA . VAL A 1 87 ? 2.106 3.697 -7.409 1.00 98.06 87 VAL A CA 1
ATOM 670 C C . VAL A 1 87 ? 2.609 3.315 -6.011 1.00 98.06 87 VAL A C 1
ATOM 672 O O . VAL A 1 87 ? 1.807 3.116 -5.092 1.00 98.06 87 VAL A O 1
ATOM 675 N N . PHE A 1 88 ? 3.929 3.281 -5.811 1.00 98.38 88 PHE A N 1
ATOM 676 C CA . PHE A 1 88 ? 4.552 3.042 -4.510 1.00 98.38 88 PHE A CA 1
ATOM 677 C C . PHE A 1 88 ? 4.080 4.059 -3.463 1.00 98.38 88 PHE A C 1
ATOM 679 O O . PHE A 1 88 ? 3.671 3.667 -2.368 1.00 98.38 88 PHE A O 1
ATOM 686 N N . TYR A 1 89 ? 4.050 5.355 -3.786 1.00 98.06 89 TYR A N 1
ATOM 687 C CA . TYR A 1 89 ? 3.578 6.366 -2.836 1.00 98.06 89 TYR A CA 1
ATOM 688 C C . TYR A 1 89 ? 2.090 6.227 -2.500 1.00 98.06 89 TYR A C 1
ATOM 690 O O . TYR A 1 89 ? 1.690 6.540 -1.376 1.00 98.06 89 TYR A O 1
ATOM 698 N N . LYS A 1 90 ? 1.268 5.698 -3.414 1.00 98.06 90 LYS A N 1
ATOM 699 C CA . LYS A 1 90 ? -0.139 5.366 -3.125 1.00 98.06 90 LYS A CA 1
ATOM 700 C C . LYS A 1 90 ? -0.256 4.184 -2.167 1.00 98.06 90 LYS A C 1
ATOM 702 O O . LYS A 1 90 ? -1.084 4.225 -1.257 1.00 98.06 90 LYS A O 1
ATOM 707 N N . PHE A 1 91 ? 0.614 3.183 -2.303 1.00 98.25 91 PHE A N 1
ATOM 708 C CA . PHE A 1 91 ? 0.715 2.086 -1.340 1.00 98.25 91 PHE A CA 1
ATOM 709 C C . PHE A 1 91 ? 1.123 2.613 0.048 1.00 98.25 91 PHE A C 1
ATOM 711 O O . PHE A 1 91 ? 0.425 2.367 1.035 1.00 98.25 91 PHE A O 1
ATOM 718 N N . VAL A 1 92 ? 2.190 3.415 0.127 1.00 98.25 92 VAL A N 1
ATOM 719 C CA . VAL A 1 92 ? 2.630 4.040 1.388 1.00 98.25 92 VAL A CA 1
ATOM 720 C C . VAL A 1 92 ? 1.510 4.862 2.019 1.00 98.25 92 VAL A C 1
ATOM 722 O O . VAL A 1 92 ? 1.250 4.725 3.214 1.00 98.25 92 VAL A O 1
ATOM 725 N N . TRP A 1 93 ? 0.812 5.680 1.228 1.00 97.94 93 TRP A N 1
ATOM 726 C CA . TRP A 1 93 ? -0.309 6.481 1.711 1.00 97.94 93 TRP A CA 1
ATOM 727 C C . TRP A 1 93 ? -1.428 5.614 2.295 1.00 97.94 93 TRP A C 1
ATOM 729 O O . TRP A 1 93 ? -1.916 5.917 3.385 1.00 97.94 93 TRP A O 1
ATOM 739 N N . GLN A 1 94 ? -1.800 4.519 1.630 1.00 98.06 94 GLN A N 1
ATOM 740 C CA . GLN A 1 94 ? -2.839 3.612 2.120 1.00 98.06 94 GLN A CA 1
ATOM 741 C C . GLN A 1 94 ? -2.446 2.983 3.464 1.00 98.06 94 GLN A C 1
ATOM 743 O O . GLN A 1 94 ? -3.226 3.023 4.417 1.00 98.06 94 GLN A O 1
ATOM 748 N N . VAL A 1 95 ? -1.224 2.450 3.568 1.00 97.88 95 VAL A N 1
ATOM 749 C CA . VAL A 1 95 ? -0.721 1.824 4.805 1.00 97.88 95 VAL A CA 1
ATOM 750 C C . VAL A 1 95 ? -0.617 2.848 5.935 1.00 97.88 95 VAL A C 1
ATOM 752 O O . VAL A 1 95 ? -1.080 2.582 7.044 1.00 97.88 95 VAL A O 1
ATOM 755 N N . LYS A 1 96 ? -0.087 4.045 5.654 1.00 97.19 96 LYS A N 1
ATOM 756 C CA . LYS A 1 96 ? -0.023 5.153 6.617 1.00 97.19 96 LYS A CA 1
ATOM 757 C C . LYS A 1 96 ? -1.416 5.545 7.109 1.00 97.19 96 LYS A C 1
ATOM 759 O O . LYS A 1 96 ? -1.612 5.710 8.309 1.00 97.19 96 LYS A O 1
ATOM 764 N N . THR A 1 97 ? -2.380 5.673 6.201 1.00 97.81 97 THR A N 1
ATOM 765 C CA . THR A 1 97 ? -3.755 6.064 6.545 1.00 97.81 97 THR A CA 1
ATOM 766 C C . THR A 1 97 ? -4.412 5.018 7.441 1.00 97.81 97 THR A C 1
ATOM 768 O O . THR A 1 97 ? -5.054 5.365 8.429 1.00 97.81 97 THR A O 1
ATOM 771 N N . MET A 1 98 ? -4.187 3.732 7.166 1.00 98.06 98 MET A N 1
ATOM 772 C CA . MET A 1 98 ? -4.630 2.658 8.053 1.00 98.06 98 MET A CA 1
ATOM 773 C C . MET A 1 98 ? -3.923 2.701 9.413 1.00 98.06 98 MET A C 1
ATOM 775 O O . MET A 1 98 ? -4.584 2.554 10.436 1.00 98.06 98 MET A O 1
ATOM 779 N N . LEU A 1 99 ? -2.613 2.964 9.468 1.00 97.00 99 LEU A N 1
ATOM 780 C CA . LEU A 1 99 ? -1.900 3.087 10.745 1.00 97.00 99 LEU A CA 1
ATOM 781 C C . LEU A 1 99 ? -2.452 4.224 11.601 1.00 97.00 99 LEU A C 1
ATOM 783 O O . LEU A 1 99 ? -2.719 4.014 12.783 1.00 97.00 99 LEU A O 1
ATOM 787 N N . ILE A 1 100 ? -2.680 5.395 11.010 1.00 97.00 100 ILE A N 1
ATOM 788 C CA . ILE A 1 100 ? -3.282 6.536 11.709 1.00 97.00 100 ILE A CA 1
ATOM 789 C C . ILE A 1 100 ? -4.682 6.167 12.204 1.00 97.00 100 ILE A C 1
ATOM 791 O O . ILE A 1 100 ? -4.979 6.333 13.387 1.00 97.00 100 ILE A O 1
ATOM 795 N N . ALA A 1 101 ? -5.515 5.579 11.341 1.00 97.38 101 ALA A N 1
ATOM 796 C CA . ALA A 1 101 ? -6.850 5.128 11.721 1.00 97.38 101 ALA A CA 1
ATOM 797 C C . ALA A 1 101 ? -6.821 4.056 12.821 1.00 97.38 101 ALA A C 1
ATOM 799 O O . ALA A 1 101 ? -7.768 3.951 13.594 1.00 97.38 101 ALA A O 1
ATOM 800 N N . SER A 1 102 ? -5.758 3.257 12.932 1.00 96.94 102 SER A N 1
ATOM 801 C CA . SER A 1 102 ? -5.625 2.265 14.007 1.00 96.94 102 SER A CA 1
ATOM 802 C C . SER A 1 102 ? -5.296 2.881 15.369 1.00 96.94 102 SER A C 1
ATOM 804 O O . SER A 1 102 ? -5.617 2.276 16.388 1.00 96.94 102 SER A O 1
ATOM 806 N N . LYS A 1 103 ? -4.700 4.080 15.386 1.00 96.00 103 LYS A N 1
ATOM 807 C CA . LYS A 1 103 ? -4.204 4.759 16.595 1.00 96.00 103 LYS A CA 1
ATOM 808 C C . LYS A 1 103 ? -5.098 5.900 17.086 1.00 96.00 103 LYS A C 1
ATOM 810 O O . LYS A 1 103 ? -4.819 6.462 18.131 1.00 96.00 103 LYS A O 1
ATOM 815 N N . THR A 1 104 ? -6.149 6.223 16.343 1.00 97.25 104 THR A N 1
ATOM 816 C CA . THR A 1 104 ? -7.079 7.329 16.620 1.00 97.25 104 THR A CA 1
ATOM 817 C C . THR A 1 104 ? -8.520 6.826 16.622 1.00 97.25 104 THR A C 1
ATOM 819 O O . THR A 1 104 ? -8.819 5.739 16.105 1.00 97.25 104 THR A O 1
ATOM 822 N N . HIS A 1 105 ? -9.437 7.616 17.165 1.00 95.56 105 HIS A N 1
ATOM 823 C CA . HIS A 1 105 ? -10.855 7.286 17.281 1.00 95.56 105 HIS A CA 1
ATOM 824 C C . HIS A 1 105 ? -11.739 8.024 16.269 1.00 95.56 105 HIS A C 1
ATOM 826 O O . HIS A 1 105 ? -12.806 7.506 15.927 1.00 95.56 105 HIS A O 1
ATOM 832 N N . SER A 1 106 ? -11.304 9.175 15.749 1.00 96.56 106 SER A N 1
ATOM 833 C CA . SER A 1 106 ? -12.058 9.949 14.756 1.00 96.56 106 SER A CA 1
ATOM 834 C C . SER A 1 106 ? -11.177 10.528 13.641 1.00 96.56 106 SER A C 1
ATOM 836 O O . SER A 1 106 ? -9.955 10.609 13.754 1.00 96.56 106 SER A O 1
ATOM 838 N N . ALA A 1 107 ? -11.816 10.934 12.538 1.00 96.69 107 ALA A N 1
ATOM 839 C CA . ALA A 1 107 ? -11.137 11.611 11.432 1.00 96.69 107 ALA A CA 1
ATOM 840 C C . ALA A 1 107 ? -10.613 13.001 11.833 1.00 96.69 107 ALA A C 1
ATOM 842 O O . ALA A 1 107 ? -9.577 13.427 11.333 1.00 96.69 107 ALA A O 1
ATOM 843 N N . GLU A 1 108 ? -11.315 13.673 12.748 1.00 96.25 108 GLU A N 1
ATOM 844 C CA . GLU A 1 108 ? -10.933 14.975 13.299 1.00 96.25 108 GLU A CA 1
ATOM 845 C C . GLU A 1 108 ? -9.670 14.867 14.157 1.00 96.25 108 GLU A C 1
ATOM 847 O O . GLU A 1 108 ? -8.719 15.603 13.923 1.00 96.25 108 GLU A O 1
ATOM 852 N N . GLU A 1 109 ? -9.612 13.886 15.065 1.00 96.75 109 GLU A N 1
ATOM 853 C CA . GLU A 1 109 ? -8.420 13.599 15.880 1.00 96.75 109 GLU A CA 1
ATOM 854 C C . GLU A 1 109 ? -7.201 13.265 15.009 1.00 96.75 109 GLU A C 1
ATOM 856 O O . GLU A 1 109 ? -6.072 13.625 15.326 1.00 96.75 109 GLU A O 1
ATOM 861 N N . ALA A 1 110 ? -7.432 12.578 13.890 1.00 95.00 110 ALA A N 1
ATOM 862 C CA . ALA A 1 110 ? -6.394 12.233 12.931 1.00 95.00 110 ALA A CA 1
ATOM 863 C C . ALA A 1 110 ? -5.972 13.396 12.013 1.00 95.00 110 ALA A C 1
ATOM 865 O O . ALA A 1 110 ? -5.055 13.207 11.214 1.00 95.00 110 ALA A O 1
ATOM 866 N N . GLU A 1 111 ? -6.652 14.547 12.066 1.00 96.06 111 GLU A N 1
ATOM 867 C CA . GLU A 1 111 ? -6.501 15.657 11.113 1.00 96.06 111 GLU A CA 1
ATOM 868 C C . GLU A 1 111 ? -6.642 15.196 9.643 1.00 96.06 111 GLU A C 1
ATOM 870 O O . GLU A 1 111 ? -5.921 15.623 8.735 1.00 96.06 111 GLU A O 1
ATOM 875 N N . MET A 1 112 ? -7.582 14.279 9.387 1.00 94.38 112 MET A N 1
ATOM 876 C CA . MET A 1 112 ? -7.820 13.680 8.071 1.00 94.38 112 MET A CA 1
ATOM 877 C C . MET A 1 112 ? -9.243 13.930 7.572 1.00 94.38 112 MET A C 1
ATOM 879 O O . MET A 1 112 ? -10.198 14.070 8.330 1.00 94.38 112 MET A O 1
ATOM 883 N N . LYS A 1 113 ? -9.421 13.886 6.247 1.00 96.38 113 LYS A N 1
ATOM 884 C CA . LYS A 1 113 ? -10.762 13.855 5.646 1.00 96.38 113 LYS A CA 1
ATOM 885 C C . LYS A 1 113 ? -11.510 12.586 6.072 1.00 96.38 113 LYS A C 1
ATOM 887 O O . LYS A 1 113 ? -10.935 11.494 6.082 1.00 96.38 113 LYS A O 1
ATOM 892 N N . SER A 1 114 ? -12.815 12.716 6.311 1.00 96.75 114 SER A N 1
ATOM 893 C CA . SER A 1 114 ? -13.659 11.631 6.827 1.00 96.75 114 SER A CA 1
ATOM 894 C C . SER A 1 114 ? -13.694 10.405 5.913 1.00 96.75 114 SER A C 1
ATOM 896 O O . SER A 1 114 ? -13.565 9.289 6.398 1.00 96.75 114 SER A O 1
ATOM 898 N N . TYR A 1 115 ? -13.803 10.584 4.589 1.00 96.19 115 TYR A N 1
ATOM 899 C CA . TYR A 1 115 ? -13.920 9.448 3.664 1.00 96.19 115 TYR A CA 1
ATOM 900 C C . TYR A 1 115 ? -12.685 8.519 3.672 1.00 96.19 115 TYR A C 1
ATOM 902 O O . TYR A 1 115 ? -12.857 7.331 3.957 1.00 96.19 115 TYR A O 1
ATOM 910 N N . PRO A 1 116 ? -11.443 9.002 3.437 1.00 95.56 116 PRO A N 1
ATOM 911 C CA . PRO A 1 116 ? -10.249 8.162 3.555 1.00 95.56 116 PRO A CA 1
ATOM 912 C C . PRO A 1 116 ? -10.098 7.508 4.930 1.00 95.56 116 PRO A C 1
ATOM 914 O O . PRO A 1 116 ? -9.754 6.328 5.012 1.00 95.56 116 PRO A O 1
ATOM 917 N N . TYR A 1 117 ? -10.395 8.255 5.998 1.00 98.00 117 TYR A N 1
ATOM 918 C CA . TYR A 1 117 ? -10.304 7.762 7.368 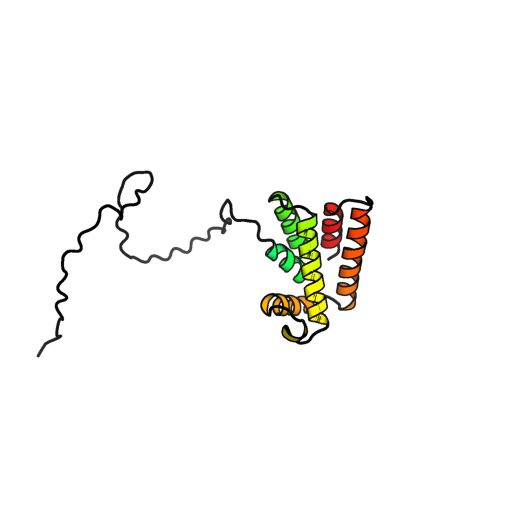1.00 98.00 117 TYR A CA 1
ATOM 919 C C . TYR A 1 117 ? -11.259 6.592 7.618 1.00 98.00 117 TYR A C 1
ATOM 921 O O . TYR A 1 117 ? -10.825 5.503 7.995 1.00 98.00 117 TYR A O 1
ATOM 929 N N . SER A 1 118 ? -12.555 6.787 7.361 1.00 97.44 118 SER A N 1
ATOM 930 C CA . SER A 1 118 ? -13.585 5.767 7.572 1.00 97.44 118 SER A CA 1
ATOM 931 C C . SER A 1 118 ? -13.320 4.522 6.731 1.00 97.44 118 SER A C 1
ATOM 933 O O . SER A 1 118 ? -13.462 3.400 7.221 1.00 97.44 118 SER A O 1
ATOM 935 N N . LYS A 1 119 ? -12.870 4.705 5.485 1.00 97.19 119 LYS A N 1
ATOM 936 C CA . LYS A 1 119 ? -12.515 3.596 4.5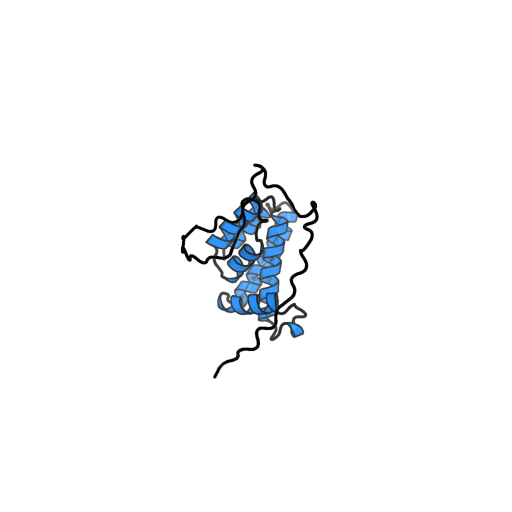98 1.00 97.19 119 LYS A CA 1
ATOM 937 C C . LYS A 1 119 ? -11.346 2.781 5.154 1.00 97.19 119 LYS A C 1
ATOM 939 O O . LYS A 1 119 ? -11.439 1.560 5.260 1.00 97.19 119 LYS A O 1
ATOM 944 N N . ALA A 1 120 ? -10.278 3.451 5.581 1.00 97.44 120 ALA A N 1
ATOM 945 C CA . ALA A 1 120 ? -9.126 2.799 6.190 1.00 97.44 120 ALA A CA 1
ATOM 946 C C . ALA A 1 120 ? -9.467 2.110 7.517 1.00 97.44 120 ALA A C 1
ATOM 948 O O . ALA A 1 120 ? -9.041 0.975 7.732 1.00 97.44 120 ALA A O 1
ATOM 949 N N . LYS A 1 121 ? -10.297 2.737 8.362 1.00 97.38 121 LYS A N 1
ATOM 950 C CA . LYS A 1 121 ? -10.815 2.136 9.601 1.00 97.38 121 LYS A CA 1
ATOM 951 C C . LYS A 1 121 ? -11.552 0.823 9.313 1.00 97.38 121 LYS A C 1
ATOM 953 O O . LYS A 1 121 ? -11.328 -0.170 10.003 1.00 97.38 121 LYS A O 1
ATOM 958 N N . GLY A 1 122 ? -12.358 0.785 8.250 1.00 97.69 122 GLY A N 1
ATOM 959 C CA . GLY A 1 122 ? -13.061 -0.419 7.798 1.00 97.69 122 GLY A CA 1
ATOM 960 C C . GLY A 1 122 ? -12.141 -1.564 7.351 1.00 97.69 122 GLY A C 1
ATOM 961 O O . GLY A 1 122 ? -12.517 -2.732 7.478 1.00 97.69 122 GLY A O 1
ATOM 962 N N . PHE A 1 123 ? -10.931 -1.257 6.876 1.00 98.12 123 PHE A N 1
ATOM 963 C CA . PHE A 1 123 ? -9.930 -2.249 6.472 1.00 98.12 123 PHE A CA 1
ATOM 964 C C . PHE A 1 123 ? -9.117 -2.830 7.632 1.00 98.12 123 PHE A C 1
ATOM 966 O O . PHE A 1 123 ? -8.528 -3.899 7.477 1.00 98.12 123 PHE A O 1
ATOM 973 N N . LEU A 1 124 ? -9.109 -2.189 8.806 1.00 97.50 124 LEU A N 1
ATOM 974 C CA . LEU A 1 124 ? -8.309 -2.642 9.953 1.00 97.50 124 LEU A CA 1
ATOM 975 C C . LEU A 1 124 ? -8.647 -4.060 10.408 1.00 97.50 124 LEU A C 1
ATOM 977 O O . LEU A 1 124 ? -7.757 -4.785 10.834 1.00 97.50 124 LEU A O 1
ATOM 981 N N . LYS A 1 125 ? -9.902 -4.493 10.243 1.00 97.19 125 LYS A N 1
ATOM 982 C CA . LYS A 1 125 ? -10.336 -5.866 10.551 1.00 97.19 125 LYS A CA 1
ATOM 983 C C . LYS A 1 125 ? -9.574 -6.950 9.773 1.00 97.19 125 LYS A C 1
ATOM 985 O O . LYS A 1 125 ? -9.572 -8.101 10.192 1.00 97.19 125 LYS A O 1
ATOM 990 N N . ASN A 1 126 ? -8.939 -6.592 8.655 1.00 97.25 126 ASN A N 1
ATOM 991 C CA . ASN A 1 126 ? -8.178 -7.520 7.819 1.00 97.25 126 ASN A CA 1
ATOM 992 C C . ASN A 1 126 ? -6.711 -7.655 8.268 1.00 97.25 126 ASN A C 1
ATOM 994 O O . ASN A 1 126 ? -5.987 -8.490 7.732 1.00 97.25 126 ASN A O 1
ATOM 998 N N . PHE A 1 127 ? -6.237 -6.832 9.209 1.00 96.12 127 PHE A N 1
ATOM 999 C CA . PHE A 1 127 ? -4.828 -6.763 9.595 1.00 96.12 127 PHE A CA 1
ATOM 1000 C C . PHE A 1 127 ? -4.641 -6.962 11.094 1.00 96.12 127 PHE A C 1
ATOM 1002 O O . PHE A 1 127 ? -5.434 -6.500 11.911 1.00 96.12 127 PHE A O 1
ATOM 1009 N N . LYS A 1 128 ? -3.530 -7.600 11.470 1.00 93.69 128 LYS A N 1
ATOM 1010 C CA . LYS A 1 128 ? -3.065 -7.567 12.860 1.00 93.69 128 LYS A CA 1
ATOM 1011 C C . LYS A 1 128 ? -2.374 -6.229 13.130 1.00 93.69 128 LYS A C 1
ATOM 1013 O O . LYS A 1 128 ? -1.687 -5.702 12.257 1.00 93.69 128 LYS A O 1
ATOM 1018 N N . ALA A 1 129 ? -2.484 -5.714 14.356 1.00 85.31 129 ALA A N 1
ATOM 1019 C CA . ALA A 1 129 ? -1.882 -4.428 14.728 1.00 85.31 129 ALA A CA 1
ATOM 1020 C C . ALA A 1 129 ? -0.366 -4.380 14.441 1.00 85.31 129 ALA A C 1
ATOM 1022 O O . ALA A 1 129 ? 0.117 -3.480 13.763 1.00 85.31 129 ALA A O 1
ATOM 1023 N N . THR A 1 130 ? 0.368 -5.413 14.863 1.00 93.31 130 THR A N 1
ATOM 1024 C CA . THR A 1 130 ? 1.828 -5.511 14.675 1.00 93.31 130 THR A CA 1
ATOM 1025 C C . THR A 1 130 ? 2.247 -5.748 13.227 1.00 93.31 130 THR A C 1
ATOM 1027 O O . THR A 1 130 ? 3.396 -5.525 12.855 1.00 93.31 130 THR A O 1
ATOM 1030 N N . GLU A 1 131 ? 1.338 -6.238 12.393 1.00 94.56 131 GLU A N 1
ATOM 1031 C CA . GLU A 1 131 ? 1.625 -6.542 10.998 1.00 94.56 131 GLU A CA 1
ATOM 1032 C C . GLU A 1 131 ? 1.617 -5.285 10.136 1.00 94.56 131 GLU A C 1
ATOM 1034 O O . GLU A 1 131 ? 2.479 -5.127 9.274 1.00 94.56 131 GLU A O 1
ATOM 1039 N N . LEU A 1 132 ? 0.685 -4.368 10.400 1.00 94.81 132 LEU A N 1
ATOM 1040 C CA . LEU A 1 132 ? 0.597 -3.112 9.667 1.00 94.81 132 LEU A CA 1
ATOM 1041 C C . LEU A 1 132 ? 1.819 -2.213 9.935 1.00 94.81 132 LEU A C 1
ATOM 1043 O O . LEU A 1 132 ? 2.320 -1.556 9.022 1.00 94.81 132 LEU A O 1
ATOM 1047 N N . GLU A 1 133 ? 2.346 -2.242 11.162 1.00 96.12 133 GLU A N 1
ATOM 1048 C CA . GLU A 1 133 ? 3.586 -1.544 11.527 1.00 96.12 133 GLU A CA 1
ATOM 1049 C C . GLU A 1 133 ? 4.793 -2.115 10.775 1.00 96.12 133 GLU A C 1
ATOM 1051 O O . GLU A 1 133 ? 5.528 -1.362 10.134 1.00 96.12 133 GLU A O 1
ATOM 1056 N N . LYS A 1 134 ? 4.935 -3.447 10.747 1.00 96.75 134 LYS A N 1
ATOM 1057 C CA . LYS A 1 134 ? 5.987 -4.130 9.973 1.00 96.75 134 LYS A CA 1
ATOM 1058 C C . LYS A 1 134 ? 5.881 -3.857 8.476 1.00 96.75 134 LYS A C 1
ATOM 1060 O O . LYS A 1 134 ? 6.900 -3.702 7.805 1.00 96.75 134 LYS A O 1
ATOM 1065 N N . LEU A 1 135 ? 4.662 -3.800 7.939 1.00 96.75 135 LEU A N 1
ATOM 1066 C CA . LEU A 1 135 ? 4.427 -3.476 6.535 1.00 96.75 135 LEU A CA 1
ATOM 1067 C C . LEU A 1 135 ? 4.904 -2.053 6.215 1.00 96.75 135 LEU A C 1
ATOM 1069 O O . LEU A 1 135 ? 5.619 -1.852 5.233 1.00 96.75 135 LEU A O 1
ATOM 1073 N N . SER A 1 136 ? 4.561 -1.081 7.063 1.00 97.00 136 SER A N 1
ATOM 1074 C CA . SER A 1 136 ? 5.024 0.303 6.920 1.00 97.00 136 SER A CA 1
ATOM 1075 C C . SER A 1 136 ? 6.545 0.416 7.014 1.00 97.00 136 SER A C 1
ATOM 1077 O O . SER A 1 136 ? 7.164 1.081 6.184 1.00 97.00 136 SER A O 1
ATOM 1079 N N . GLU A 1 137 ? 7.159 -0.249 7.994 1.00 97.62 137 GLU A N 1
ATOM 1080 C CA . GLU A 1 137 ? 8.615 -0.285 8.156 1.00 97.62 137 GLU A CA 1
ATOM 1081 C C . GLU A 1 137 ? 9.298 -0.857 6.903 1.00 97.62 137 GLU A C 1
ATOM 1083 O O . GLU A 1 137 ? 10.223 -0.254 6.352 1.00 97.62 137 GLU A O 1
ATOM 1088 N N . ALA A 1 138 ? 8.799 -1.986 6.397 1.00 97.56 138 ALA A N 1
ATOM 1089 C CA . ALA A 1 138 ? 9.341 -2.640 5.214 1.00 97.56 138 ALA A CA 1
ATOM 1090 C C . ALA A 1 138 ? 9.229 -1.776 3.945 1.00 97.56 138 ALA A C 1
ATOM 1092 O O . ALA A 1 138 ? 10.159 -1.787 3.134 1.00 97.56 138 ALA A O 1
ATOM 1093 N N . LEU A 1 139 ? 8.149 -1.000 3.782 1.00 97.75 139 LEU A N 1
ATOM 1094 C CA . LEU A 1 139 ? 8.003 -0.055 2.668 1.00 97.75 139 LEU A CA 1
ATOM 1095 C C . LEU A 1 139 ? 9.072 1.045 2.718 1.00 97.75 139 LEU A C 1
ATOM 1097 O O . LEU A 1 139 ? 9.735 1.300 1.711 1.00 97.75 139 LEU A O 1
ATOM 1101 N N . VAL A 1 140 ? 9.286 1.655 3.888 1.00 97.69 140 VAL A N 1
ATOM 1102 C CA . VAL A 1 140 ? 10.284 2.723 4.071 1.00 97.69 140 VAL A CA 1
ATOM 1103 C C . VAL A 1 140 ? 11.700 2.192 3.838 1.00 97.69 140 VAL A C 1
ATOM 1105 O O . VAL A 1 140 ? 12.454 2.748 3.035 1.00 97.69 140 VAL A O 1
ATOM 1108 N N . ILE A 1 141 ? 12.058 1.079 4.485 1.00 9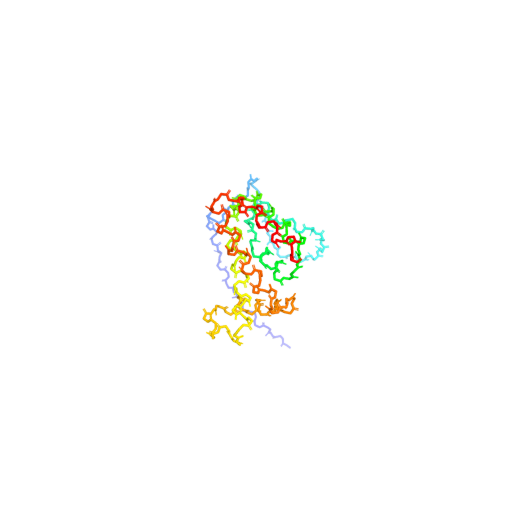7.81 141 ILE A N 1
ATOM 1109 C CA . ILE A 1 141 ? 13.378 0.452 4.323 1.00 97.81 141 ILE A CA 1
ATOM 1110 C C . ILE A 1 141 ? 13.607 0.048 2.865 1.00 97.81 141 ILE A C 1
ATOM 1112 O O . ILE A 1 141 ? 14.690 0.279 2.320 1.00 97.81 141 ILE A O 1
ATOM 1116 N N . GLY A 1 142 ? 12.602 -0.565 2.239 1.00 97.69 142 GLY A N 1
ATOM 1117 C CA . GLY A 1 142 ? 12.653 -0.992 0.848 1.00 97.69 142 GLY A CA 1
ATOM 1118 C C . GLY A 1 142 ? 12.925 0.171 -0.097 1.00 97.69 142 GLY A C 1
ATOM 1119 O O . GLY A 1 142 ? 13.837 0.083 -0.917 1.00 97.69 142 GLY A O 1
ATOM 1120 N N . TYR A 1 143 ? 12.211 1.285 0.071 1.00 97.69 143 TYR A N 1
ATOM 1121 C CA . TYR A 1 143 ? 12.393 2.472 -0.761 1.00 97.69 143 TYR A CA 1
ATOM 1122 C C . TYR A 1 143 ? 13.799 3.061 -0.631 1.00 97.69 143 TYR A C 1
ATOM 1124 O O . TYR A 1 143 ? 14.460 3.315 -1.636 1.00 97.69 143 TYR A O 1
ATOM 1132 N N . HIS A 1 144 ? 14.323 3.191 0.593 1.00 97.75 144 HIS A N 1
ATOM 1133 C CA . HIS A 1 144 ? 15.697 3.663 0.801 1.00 97.75 144 HIS A CA 1
ATOM 1134 C C . HIS A 1 144 ? 16.762 2.706 0.252 1.00 97.75 144 HIS A C 1
ATOM 1136 O O . HIS A 1 144 ? 17.867 3.139 -0.079 1.00 97.75 144 HIS A O 1
ATOM 1142 N N . LYS A 1 145 ? 16.487 1.401 0.185 1.00 97.62 145 LYS A N 1
ATOM 1143 C CA . LYS A 1 145 ? 17.381 0.439 -0.476 1.00 97.62 145 LYS A CA 1
ATOM 1144 C C . LYS A 1 145 ? 17.348 0.619 -1.990 1.00 97.62 145 LYS A C 1
ATOM 1146 O O . LYS A 1 145 ? 18.417 0.753 -2.581 1.00 97.62 145 LYS A O 1
ATOM 1151 N N . ALA A 1 146 ? 16.157 0.708 -2.581 1.00 96.44 146 ALA A N 1
ATOM 1152 C CA . ALA A 1 146 ? 16.000 0.944 -4.014 1.00 96.44 146 ALA A CA 1
ATOM 1153 C C . ALA A 1 146 ? 16.686 2.251 -4.443 1.00 96.44 146 ALA A C 1
ATOM 1155 O O . ALA A 1 146 ? 17.503 2.270 -5.358 1.00 96.44 146 ALA A O 1
ATOM 1156 N N . ARG A 1 147 ? 16.502 3.335 -3.676 1.00 94.75 147 ARG A N 1
ATOM 1157 C CA . ARG A 1 147 ? 17.136 4.632 -3.966 1.00 94.75 147 ARG A CA 1
ATOM 1158 C C . ARG A 1 147 ? 18.659 4.656 -3.825 1.00 94.75 147 ARG A C 1
ATOM 1160 O O . ARG A 1 147 ? 19.293 5.564 -4.350 1.00 94.75 147 ARG A O 1
ATOM 1167 N N . ARG A 1 148 ? 19.238 3.669 -3.138 1.00 96.31 148 ARG A N 1
ATOM 1168 C CA . ARG A 1 148 ? 20.691 3.453 -3.037 1.00 96.31 148 ARG A CA 1
ATOM 1169 C C . ARG A 1 148 ? 21.227 2.480 -4.094 1.00 96.31 148 ARG A C 1
ATOM 1171 O O . ARG A 1 148 ? 22.385 2.089 -4.011 1.00 96.31 148 ARG A O 1
ATOM 1178 N N . GLY A 1 149 ? 20.404 2.076 -5.063 1.00 94.50 149 GLY A N 1
ATOM 1179 C CA . GLY A 1 149 ? 20.788 1.151 -6.131 1.00 94.50 149 GLY A CA 1
ATOM 1180 C C . GLY A 1 149 ? 20.737 -0.326 -5.733 1.00 94.50 149 GLY A C 1
ATOM 1181 O O . GLY A 1 149 ? 21.224 -1.176 -6.470 1.00 94.50 149 GLY A O 1
ATOM 1182 N N . HIS A 1 150 ? 20.144 -0.673 -4.585 1.00 94.88 150 HIS A N 1
ATOM 1183 C CA . HIS A 1 150 ? 19.969 -2.068 -4.161 1.00 94.88 150 HIS A CA 1
ATOM 1184 C C . HIS A 1 150 ? 18.641 -2.666 -4.667 1.00 94.88 150 HIS A C 1
ATOM 1186 O O . HIS A 1 150 ? 17.904 -3.291 -3.897 1.00 94.88 150 HIS A O 1
ATOM 1192 N N . GLY A 1 151 ? 18.342 -2.464 -5.954 1.00 94.25 151 GLY A N 1
ATOM 1193 C CA . GLY A 1 151 ? 17.143 -2.943 -6.651 1.00 94.25 151 GLY A CA 1
ATOM 1194 C C . GLY A 1 151 ? 16.195 -1.827 -7.099 1.00 94.25 151 GLY A C 1
ATOM 1195 O O . GLY A 1 151 ? 16.398 -0.662 -6.776 1.00 94.25 151 GLY A O 1
ATOM 1196 N N . GLU A 1 152 ? 15.135 -2.214 -7.807 1.00 97.06 152 GLU A N 1
ATOM 1197 C CA . GLU A 1 152 ? 14.160 -1.290 -8.398 1.00 97.06 152 GLU A CA 1
ATOM 1198 C C . GLU A 1 152 ? 12.900 -1.136 -7.536 1.00 97.06 152 GLU A C 1
ATOM 1200 O O . GLU A 1 152 ? 12.468 -2.079 -6.858 1.00 97.06 152 GLU A O 1
ATOM 1205 N N . VAL A 1 153 ? 12.269 0.042 -7.595 1.00 97.50 153 VAL A N 1
ATOM 1206 C CA . VAL A 1 153 ? 10.993 0.300 -6.901 1.00 97.50 153 VAL A CA 1
ATOM 1207 C C . VAL A 1 153 ? 9.883 -0.598 -7.441 1.00 97.50 153 VAL A C 1
ATOM 1209 O O . VAL A 1 153 ? 9.036 -1.046 -6.670 1.00 97.50 153 VAL A O 1
ATOM 1212 N N . GLU A 1 154 ? 9.932 -0.946 -8.727 1.00 97.44 154 GLU A N 1
ATOM 1213 C CA . GLU A 1 154 ? 8.973 -1.864 -9.337 1.00 97.44 154 GLU A CA 1
ATOM 1214 C C . GLU A 1 154 ? 8.978 -3.237 -8.656 1.00 97.44 154 GLU A C 1
ATOM 1216 O O . GLU A 1 154 ? 7.979 -3.694 -8.091 1.00 97.44 154 GLU A O 1
ATOM 1221 N N . THR A 1 155 ? 10.161 -3.848 -8.591 1.00 97.00 155 THR A N 1
ATOM 1222 C CA . THR A 1 155 ? 10.367 -5.127 -7.906 1.00 97.00 155 THR A CA 1
ATOM 1223 C C . THR A 1 155 ? 10.053 -5.037 -6.412 1.00 97.00 155 THR A C 1
ATOM 1225 O O . THR A 1 155 ? 9.585 -6.010 -5.814 1.00 97.00 155 THR A O 1
ATOM 1228 N N . LEU A 1 156 ? 10.329 -3.894 -5.773 1.00 97.62 156 LEU A N 1
ATOM 1229 C CA . LEU A 1 156 ? 9.962 -3.670 -4.378 1.00 97.62 156 LEU A CA 1
ATOM 1230 C C . LEU A 1 156 ? 8.444 -3.754 -4.195 1.00 97.62 156 LEU A C 1
ATOM 1232 O O . LEU A 1 156 ? 7.998 -4.532 -3.351 1.00 97.62 156 LEU A O 1
ATOM 1236 N N . VAL A 1 157 ? 7.663 -2.983 -4.958 1.00 97.75 157 VAL A N 1
ATOM 1237 C CA . VAL A 1 157 ? 6.196 -2.964 -4.842 1.00 97.75 157 VAL A CA 1
ATOM 1238 C C . VAL A 1 157 ? 5.641 -4.366 -5.047 1.00 97.75 157 VAL A C 1
ATOM 1240 O O . VAL A 1 157 ? 4.904 -4.857 -4.192 1.00 97.75 157 VAL A O 1
ATOM 1243 N N . GLU A 1 158 ? 6.067 -5.055 -6.101 1.00 97.12 158 GLU A N 1
ATOM 1244 C CA . GLU A 1 158 ? 5.621 -6.415 -6.390 1.00 97.12 158 GLU A CA 1
ATOM 1245 C C . GLU A 1 158 ? 5.902 -7.384 -5.229 1.00 97.12 158 GLU A C 1
ATOM 1247 O O . GLU A 1 158 ? 4.995 -8.072 -4.749 1.00 97.12 158 GLU A O 1
ATOM 1252 N N . LYS A 1 159 ? 7.133 -7.389 -4.701 1.00 97.06 159 LYS A N 1
ATOM 1253 C CA . LYS A 1 159 ? 7.503 -8.228 -3.548 1.00 97.06 159 LYS A CA 1
ATOM 1254 C C . LYS A 1 159 ? 6.670 -7.919 -2.310 1.00 97.06 159 LYS A C 1
ATOM 1256 O O . LYS A 1 159 ? 6.400 -8.829 -1.527 1.00 97.06 159 LYS A O 1
ATOM 1261 N N . MET A 1 160 ? 6.305 -6.659 -2.102 1.00 97.06 160 MET A N 1
ATOM 1262 C CA . MET A 1 160 ? 5.476 -6.252 -0.971 1.00 97.06 160 MET A CA 1
ATOM 1263 C C . MET A 1 160 ? 4.031 -6.726 -1.143 1.00 97.06 160 MET A C 1
ATOM 1265 O O . MET A 1 160 ? 3.463 -7.262 -0.196 1.00 97.06 160 MET A O 1
ATOM 1269 N N . LEU A 1 161 ? 3.466 -6.618 -2.349 1.00 97.06 161 LEU A N 1
ATOM 1270 C CA . LEU A 1 161 ? 2.112 -7.092 -2.653 1.00 97.06 161 LEU A CA 1
ATOM 1271 C C . LEU A 1 161 ? 1.976 -8.610 -2.511 1.00 97.06 161 LEU A C 1
ATOM 1273 O O . LEU A 1 161 ? 0.984 -9.094 -1.971 1.00 97.06 161 LEU A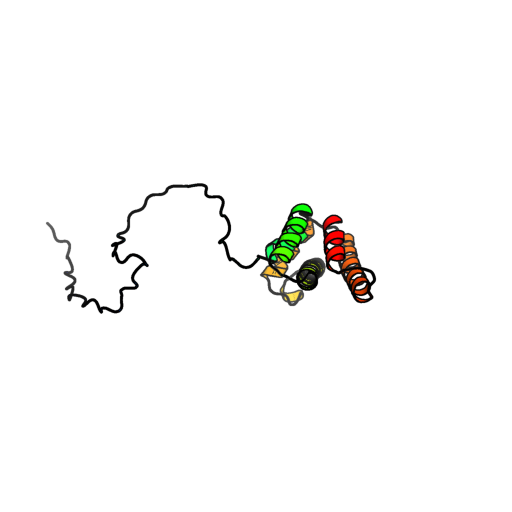 O 1
ATOM 1277 N N . LEU A 1 162 ? 2.981 -9.372 -2.947 1.00 95.31 162 LEU A N 1
ATOM 1278 C CA . LEU A 1 162 ? 2.969 -10.837 -2.858 1.00 95.31 162 LEU A CA 1
ATOM 1279 C C . LEU A 1 162 ? 3.081 -11.367 -1.418 1.00 95.31 162 LEU A C 1
ATOM 1281 O O . LEU A 1 162 ? 2.773 -12.536 -1.178 1.00 95.31 162 LEU A O 1
ATOM 1285 N N . LYS A 1 163 ? 3.507 -10.522 -0.472 1.00 93.25 163 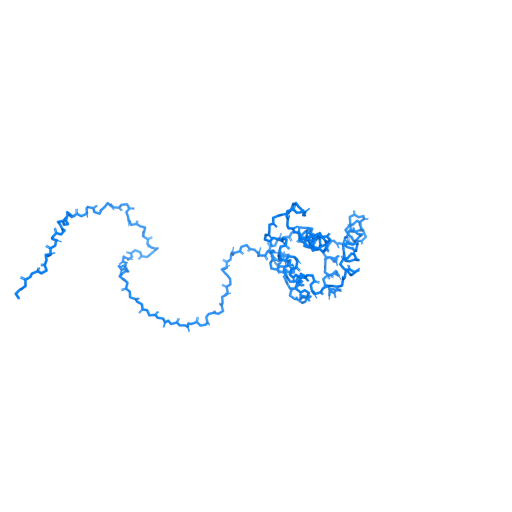LYS A N 1
ATOM 1286 C CA . LYS A 1 163 ? 3.609 -10.838 0.961 1.00 93.25 163 LYS A CA 1
ATOM 1287 C C . LYS A 1 163 ? 2.357 -10.473 1.770 1.00 93.25 163 LYS A C 1
ATOM 1289 O O . LYS A 1 163 ? 2.324 -10.811 2.953 1.00 93.25 163 LYS A O 1
ATOM 1294 N N . LEU A 1 164 ? 1.386 -9.771 1.172 1.00 87.31 164 LEU A N 1
ATOM 1295 C CA . LEU A 1 164 ? 0.112 -9.403 1.811 1.00 87.31 164 LEU A CA 1
ATOM 1296 C C . LEU A 1 164 ? -0.781 -10.613 2.109 1.00 87.31 164 LEU A C 1
ATOM 1298 O O . LEU A 1 164 ? -0.723 -11.623 1.369 1.00 87.31 164 LEU A O 1
#

Secondary structure (DSSP, 8-state):
-----------------GGG----TT----------------------TTPPP-HHHHHHHHHTT-HHHHHHHHHHHHHTT--HHHHHHHHHHHHHHHHHHHH-SSTTTTT--HHHHHHHHHHGGGS-HHHHHHHHHHHHHHHHHHTTTSS-HHHHHHHHHTT-

Radius of gyration: 27.12 Å; chains: 1; bounding box: 93×43×59 Å

pLDDT: mean 79.91, std 25.04, range [32.31, 98.38]